Protein AF-V6JTM5-F1 (afdb_monomer)

Secondary structure (DSSP, 8-state):
--PPPPP--------TTHHHHHHHHHHHHHHHHHHHHHHHHHHTT---HHHHHHHHHHHHHHHHHHHHHHHHHHHHHHHHHH-SSHHHHHHHS-HHHHHHHHHHH-HHHHHHHHHHH-TTS-HHHHHHHHHT-

Structure (mmCIF, N/CA/C/O backbone):
data_AF-V6JTM5-F1
#
_entry.id   AF-V6JTM5-F1
#
loop_
_atom_site.group_PDB
_atom_site.id
_atom_site.type_symbol
_atom_site.label_atom_id
_atom_site.label_alt_id
_atom_site.label_comp_id
_atom_site.label_asym_id
_atom_site.label_entity_id
_atom_site.label_seq_id
_atom_site.pdbx_PDB_ins_code
_atom_site.Cartn_x
_atom_site.Cartn_y
_atom_site.Cartn_z
_atom_site.occupancy
_atom_site.B_iso_or_equiv
_atom_site.auth_seq_id
_atom_site.auth_comp_id
_atom_site.auth_asym_id
_atom_site.auth_atom_id
_atom_site.pdbx_PDB_model_num
ATOM 1 N N . MET A 1 1 ? -25.580 57.828 -15.705 1.00 52.69 1 MET A N 1
ATOM 2 C CA . MET A 1 1 ? -24.163 57.517 -15.424 1.00 52.69 1 MET A CA 1
ATOM 3 C C . MET A 1 1 ? -24.127 56.058 -15.006 1.00 52.69 1 MET A C 1
ATOM 5 O O . MET A 1 1 ? -24.446 55.749 -13.869 1.00 52.69 1 MET A O 1
ATOM 9 N N . SER A 1 2 ? -23.936 55.170 -15.981 1.00 56.66 2 SER A N 1
ATOM 10 C CA . SER A 1 2 ? -24.155 53.727 -15.834 1.00 56.66 2 SER A CA 1
ATOM 11 C C . SER A 1 2 ? -22.803 53.033 -15.739 1.00 56.66 2 SER A C 1
ATOM 13 O O . SER A 1 2 ? -21.996 53.128 -16.662 1.00 56.66 2 SER A O 1
ATOM 15 N N . THR A 1 3 ? -22.537 52.385 -14.612 1.00 69.94 3 THR A N 1
ATOM 16 C CA . THR A 1 3 ? -21.344 51.566 -14.402 1.00 69.94 3 THR A CA 1
ATOM 17 C C . THR A 1 3 ? -21.526 50.209 -15.094 1.00 69.94 3 THR A C 1
ATOM 19 O O . THR A 1 3 ? -22.584 49.595 -14.948 1.00 69.94 3 THR A O 1
ATOM 22 N N . PRO A 1 4 ? -20.543 49.722 -15.872 1.00 70.56 4 PRO A N 1
ATOM 23 C CA . PRO A 1 4 ? -20.611 48.381 -16.441 1.00 70.56 4 PRO A CA 1
ATOM 24 C C . PRO A 1 4 ? -20.421 47.314 -15.345 1.00 70.56 4 PRO A C 1
ATOM 26 O O . PRO A 1 4 ? -19.736 47.575 -14.351 1.00 70.56 4 PRO A O 1
ATOM 29 N N . PRO A 1 5 ? -21.015 46.116 -15.503 1.00 72.81 5 PRO A N 1
ATOM 30 C CA . PRO A 1 5 ? -20.852 45.027 -14.548 1.00 72.81 5 PRO A CA 1
ATOM 31 C C . PRO A 1 5 ? -19.430 44.436 -14.597 1.00 72.81 5 PRO A C 1
ATOM 33 O O . PRO A 1 5 ? -18.764 44.503 -15.636 1.00 72.81 5 PRO A O 1
ATOM 36 N N . PRO A 1 6 ? -18.951 43.856 -13.482 1.00 62.00 6 PRO A N 1
ATOM 37 C CA . PRO A 1 6 ? -17.628 43.253 -13.402 1.00 62.00 6 PRO A CA 1
ATOM 38 C C . PRO A 1 6 ? -17.525 42.037 -14.326 1.00 62.00 6 PRO A C 1
ATOM 40 O O . PRO A 1 6 ? -18.384 41.159 -14.329 1.00 62.00 6 PRO A O 1
ATOM 43 N N . SER A 1 7 ? -16.443 42.007 -15.103 1.00 68.75 7 SER A N 1
ATOM 44 C CA . SER A 1 7 ? -16.080 40.914 -15.995 1.00 68.75 7 SER A CA 1
ATOM 45 C C . SER A 1 7 ? -15.956 39.601 -15.225 1.00 68.75 7 SER A C 1
ATOM 47 O O . SER A 1 7 ? -15.098 39.471 -14.346 1.00 68.75 7 SER A O 1
ATOM 49 N N . ASP A 1 8 ? -16.785 38.635 -15.606 1.00 57.41 8 ASP A N 1
ATOM 50 C CA . ASP A 1 8 ? -16.691 37.238 -15.212 1.00 57.41 8 ASP A CA 1
ATOM 51 C C . ASP A 1 8 ? -15.249 36.722 -15.281 1.00 57.41 8 ASP A C 1
ATOM 53 O O . ASP A 1 8 ? -14.606 36.683 -16.332 1.00 57.41 8 ASP A O 1
ATOM 57 N N . ALA A 1 9 ? -14.752 36.315 -14.115 1.00 57.25 9 ALA A N 1
ATOM 58 C CA . ALA A 1 9 ? -14.234 34.976 -13.873 1.00 57.25 9 ALA A CA 1
ATOM 59 C C . ALA A 1 9 ? -13.767 34.191 -15.117 1.00 57.25 9 ALA A C 1
ATOM 61 O O . ALA A 1 9 ? -14.318 33.147 -15.466 1.00 57.25 9 ALA A O 1
ATOM 62 N N . ARG A 1 10 ? -12.646 34.597 -15.723 1.00 51.44 10 ARG A N 1
ATOM 63 C CA . ARG A 1 10 ? -11.739 33.614 -16.332 1.00 51.44 10 ARG A CA 1
ATOM 64 C C . ARG A 1 10 ? -10.931 32.970 -15.218 1.00 51.44 10 ARG A C 1
ATOM 66 O O . ARG A 1 10 ? -9.767 33.295 -14.997 1.00 51.44 10 ARG A O 1
ATOM 73 N N . ASP A 1 11 ? -11.591 32.050 -14.523 1.00 52.81 11 ASP A N 1
ATOM 74 C CA . ASP A 1 11 ? -10.966 31.043 -13.676 1.00 52.81 11 ASP A CA 1
ATOM 75 C C . ASP A 1 11 ? -10.117 30.118 -14.561 1.00 52.81 11 ASP A C 1
ATOM 77 O O . ASP A 1 11 ? -10.499 29.019 -14.960 1.00 52.81 11 ASP A O 1
ATOM 81 N N . GLY A 1 12 ? -8.943 30.614 -14.943 1.00 52.09 12 GLY A N 1
ATOM 82 C CA . GLY A 1 12 ? -7.872 29.826 -15.519 1.00 52.09 12 GLY A CA 1
ATOM 83 C C . GLY A 1 12 ? -7.149 29.081 -14.411 1.00 52.09 12 GLY A C 1
ATOM 84 O O . GLY A 1 12 ? -5.951 29.283 -14.241 1.00 52.09 12 GLY A O 1
ATOM 85 N N . SER A 1 13 ? -7.847 28.246 -13.635 1.00 51.44 13 SER A N 1
ATOM 86 C CA . SER A 1 13 ? -7.173 27.320 -12.731 1.00 51.44 13 SER A CA 1
ATOM 87 C C . SER A 1 13 ? -6.382 26.321 -13.591 1.00 51.44 13 SER A C 1
ATOM 89 O O . SER A 1 13 ? -6.971 25.526 -14.333 1.00 51.44 13 SER A O 1
ATOM 91 N N . PRO A 1 14 ? -5.031 26.341 -13.576 1.00 49.16 14 PRO A N 1
ATOM 92 C CA . PRO A 1 14 ? -4.262 25.382 -14.344 1.00 49.16 14 PRO A CA 1
ATOM 93 C C . PRO A 1 14 ? -4.546 24.001 -13.766 1.00 49.16 14 PRO A C 1
ATOM 95 O O . PRO A 1 14 ? -4.169 23.657 -12.644 1.00 49.16 14 PRO A O 1
ATOM 98 N N . SER A 1 15 ? -5.282 23.237 -14.564 1.00 51.53 15 SER A N 1
ATOM 99 C CA . SER A 1 15 ? -5.684 21.859 -1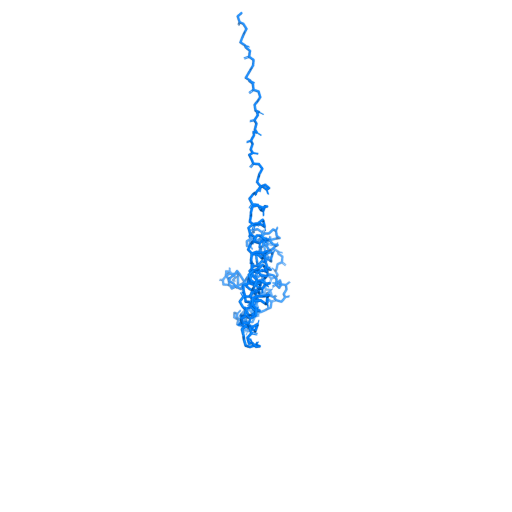4.358 1.00 51.53 15 SER A CA 1
ATOM 100 C C . SER A 1 15 ? -4.769 21.080 -13.399 1.00 51.53 15 SER A C 1
ATOM 102 O O . SER A 1 15 ? -3.641 20.680 -13.700 1.00 51.53 15 SER A O 1
ATOM 104 N N . ARG A 1 16 ? -5.340 20.714 -12.248 1.00 48.06 16 ARG A N 1
ATOM 105 C CA . ARG A 1 16 ? -4.814 19.733 -11.276 1.00 48.06 16 ARG A CA 1
ATOM 106 C C . ARG A 1 16 ? -4.511 18.351 -11.905 1.00 48.06 16 ARG A C 1
ATOM 108 O O . ARG A 1 16 ? -3.962 17.470 -11.246 1.00 48.06 16 ARG A O 1
ATOM 115 N N . ARG A 1 17 ? -4.863 18.169 -13.187 1.00 48.69 17 ARG A N 1
ATOM 116 C CA . ARG A 1 17 ? -4.589 17.020 -14.062 1.00 48.69 17 ARG A CA 1
ATOM 117 C C . ARG A 1 17 ? -3.139 16.999 -14.590 1.00 48.69 17 ARG A C 1
ATOM 119 O O . ARG A 1 17 ? -2.614 15.910 -14.801 1.00 48.69 17 ARG A O 1
ATOM 126 N N . SER A 1 18 ? -2.469 18.153 -14.695 1.00 48.38 18 SER A N 1
ATOM 127 C CA . SER A 1 18 ? -1.111 18.292 -15.263 1.00 48.38 18 SER A CA 1
ATOM 128 C C . SER A 1 18 ? 0.017 17.753 -14.361 1.00 48.38 18 SER A C 1
ATOM 130 O O . SER A 1 18 ? 1.016 17.218 -14.835 1.00 48.38 18 SER A O 1
ATOM 132 N N . ARG A 1 19 ? -0.153 17.760 -13.029 1.00 49.62 19 ARG A N 1
ATOM 133 C CA . ARG A 1 19 ? 0.896 17.248 -12.117 1.00 49.62 19 ARG A CA 1
ATOM 134 C C . ARG A 1 19 ? 1.143 15.739 -12.234 1.00 49.62 19 ARG A C 1
ATOM 136 O O . ARG A 1 19 ? 2.223 15.280 -11.882 1.00 49.62 19 ARG A O 1
ATOM 143 N N . ARG A 1 20 ? 0.162 14.959 -12.703 1.00 53.09 20 ARG A N 1
ATOM 144 C CA . ARG A 1 20 ? 0.290 13.493 -12.832 1.00 53.09 20 ARG A CA 1
ATOM 145 C C . ARG A 1 20 ? 0.963 13.075 -14.136 1.00 53.09 20 ARG A C 1
ATOM 147 O O . ARG A 1 20 ? 1.673 12.073 -14.155 1.00 53.09 20 ARG A O 1
ATOM 154 N N . THR A 1 21 ? 0.751 13.834 -15.209 1.00 55.12 21 THR A N 1
ATOM 155 C CA . THR A 1 21 ? 1.361 13.558 -16.514 1.00 55.12 21 THR A CA 1
ATOM 156 C C . THR A 1 21 ? 2.842 13.905 -16.509 1.00 55.12 21 THR A C 1
ATOM 158 O O . THR A 1 21 ? 3.624 13.140 -17.057 1.00 55.12 21 THR A O 1
ATOM 161 N N . ILE A 1 22 ? 3.249 14.963 -15.797 1.00 62.59 22 ILE A N 1
ATOM 162 C CA . ILE A 1 22 ? 4.666 15.335 -15.651 1.00 62.59 22 ILE A CA 1
ATOM 163 C C . ILE A 1 22 ? 5.459 14.236 -14.930 1.00 62.59 22 ILE A C 1
ATOM 165 O O . ILE A 1 22 ? 6.540 13.868 -15.379 1.00 62.59 22 ILE A O 1
ATOM 169 N N . THR A 1 23 ? 4.909 13.643 -13.863 1.00 63.88 23 THR A N 1
ATOM 170 C CA . THR A 1 23 ? 5.591 12.540 -13.168 1.00 63.88 23 THR A CA 1
ATOM 171 C C . THR A 1 23 ? 5.681 11.283 -14.031 1.00 63.88 23 THR A C 1
ATOM 173 O O . THR A 1 23 ? 6.732 10.656 -14.071 1.00 63.88 23 THR A O 1
ATOM 176 N N . LEU A 1 24 ? 4.612 10.925 -14.755 1.00 65.69 24 LEU A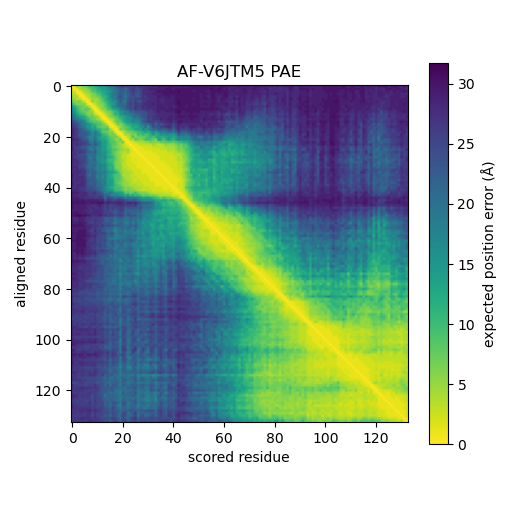 N 1
ATOM 177 C CA . LEU A 1 24 ? 4.616 9.765 -15.656 1.00 65.69 24 LEU A CA 1
ATOM 178 C C . LEU A 1 24 ? 5.583 9.958 -16.831 1.00 65.69 24 LEU A C 1
ATOM 180 O O . LEU A 1 24 ? 6.314 9.030 -17.160 1.00 65.69 24 LEU A O 1
ATOM 184 N N . ALA A 1 25 ? 5.633 11.157 -17.414 1.00 74.81 25 ALA A N 1
ATOM 185 C CA . ALA A 1 25 ? 6.564 11.488 -18.488 1.00 74.81 25 ALA A CA 1
ATOM 186 C C . ALA A 1 25 ? 8.022 11.340 -18.033 1.00 74.81 25 ALA A C 1
ATOM 188 O O . ALA A 1 25 ? 8.828 10.759 -18.753 1.00 74.81 25 ALA A O 1
ATOM 189 N N . TRP A 1 26 ? 8.344 11.775 -16.810 1.00 79.19 26 TRP A N 1
ATOM 190 C CA . TRP A 1 26 ? 9.675 11.589 -16.229 1.00 79.1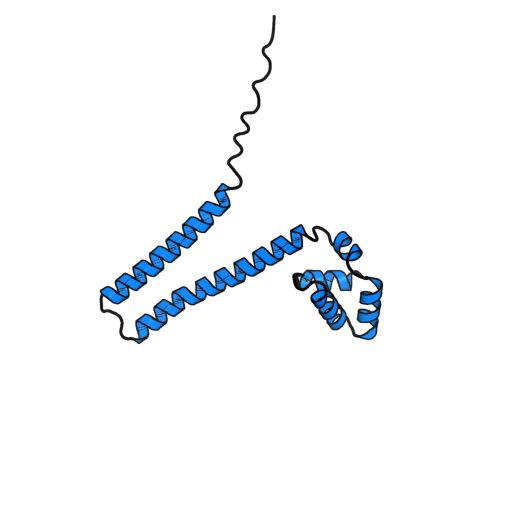9 26 TRP A CA 1
ATOM 191 C C . TRP A 1 26 ? 10.024 10.111 -16.001 1.00 79.19 26 TRP A C 1
ATOM 193 O O . TRP A 1 26 ? 11.135 9.696 -16.315 1.00 79.19 26 TRP A O 1
ATOM 203 N N . PHE A 1 27 ? 9.081 9.288 -15.527 1.00 75.56 27 PHE A N 1
ATOM 204 C CA . PHE A 1 27 ? 9.308 7.842 -15.385 1.00 75.56 27 PHE A CA 1
ATOM 205 C C . PHE A 1 27 ? 9.547 7.151 -16.729 1.00 75.56 27 PHE A C 1
ATOM 207 O O . PHE A 1 27 ? 10.448 6.322 -16.833 1.00 75.56 27 PHE A O 1
ATOM 214 N N . VAL A 1 28 ? 8.770 7.504 -17.756 1.00 79.06 28 VAL A N 1
ATOM 215 C CA . VAL A 1 28 ? 8.950 6.968 -19.113 1.00 79.06 28 VAL A CA 1
ATOM 216 C C . VAL A 1 28 ? 10.294 7.412 -19.690 1.00 79.06 28 VAL A C 1
ATOM 218 O O . VAL A 1 28 ? 10.993 6.590 -20.272 1.00 79.06 28 VAL A O 1
ATOM 221 N N . ALA A 1 29 ? 10.697 8.667 -19.475 1.00 78.06 29 ALA A N 1
ATOM 222 C CA . ALA A 1 29 ? 11.998 9.171 -19.907 1.00 78.06 29 ALA A CA 1
ATOM 223 C C . ALA A 1 29 ? 13.164 8.440 -19.217 1.00 78.06 29 ALA A C 1
ATOM 225 O O . ALA A 1 29 ? 14.116 8.055 -19.890 1.00 78.06 29 ALA A O 1
ATOM 226 N N . ILE A 1 30 ? 13.072 8.182 -17.906 1.00 82.62 30 ILE A N 1
ATOM 227 C CA . ILE A 1 30 ? 14.079 7.404 -17.165 1.00 82.62 30 ILE A CA 1
ATOM 228 C C . ILE A 1 30 ? 14.145 5.964 -17.684 1.00 82.62 30 ILE A C 1
ATOM 230 O O . ILE A 1 30 ? 15.236 5.450 -17.912 1.00 82.62 30 ILE A O 1
ATOM 234 N N . LEU A 1 31 ? 12.996 5.316 -17.902 1.00 80.44 31 LEU A N 1
ATOM 235 C CA . LEU A 1 31 ? 12.938 3.958 -18.453 1.00 80.44 31 LEU A CA 1
ATOM 236 C C . LEU A 1 31 ? 13.529 3.889 -19.864 1.00 80.44 31 LEU A C 1
ATOM 238 O O . LEU A 1 31 ? 14.290 2.972 -20.163 1.00 80.44 31 LEU A O 1
ATOM 242 N N . ALA A 1 32 ? 13.216 4.868 -20.712 1.00 79.56 32 ALA A N 1
ATOM 243 C CA . ALA A 1 32 ? 13.761 4.964 -22.059 1.00 79.56 32 ALA A CA 1
ATOM 244 C C . ALA A 1 32 ? 15.278 5.198 -22.038 1.00 79.56 32 ALA A C 1
ATOM 246 O O . ALA A 1 32 ? 16.004 4.525 -22.765 1.00 79.56 32 ALA A O 1
ATOM 247 N N . ALA A 1 33 ? 15.771 6.087 -21.168 1.00 79.12 33 ALA A N 1
ATOM 248 C CA . ALA A 1 33 ? 17.200 6.339 -20.998 1.00 79.12 33 ALA A CA 1
ATOM 249 C C . ALA A 1 33 ? 17.942 5.102 -20.468 1.00 79.12 33 ALA A C 1
ATOM 251 O O . ALA A 1 33 ? 19.010 4.768 -20.975 1.00 79.12 33 ALA A O 1
ATOM 252 N N . ALA A 1 34 ? 17.360 4.382 -19.504 1.00 76.56 34 ALA A N 1
ATOM 253 C CA . ALA A 1 34 ? 17.917 3.136 -18.987 1.00 76.56 34 ALA A CA 1
ATOM 254 C C . ALA A 1 34 ? 17.959 2.044 -20.067 1.00 76.56 34 ALA A C 1
ATOM 256 O O . ALA A 1 34 ? 18.990 1.402 -20.246 1.00 76.56 34 ALA A O 1
ATOM 257 N N . GLY A 1 35 ? 16.877 1.870 -20.833 1.00 79.69 35 GLY A N 1
ATOM 258 C CA . GLY A 1 35 ? 16.836 0.932 -21.957 1.00 79.69 35 GLY A CA 1
ATOM 259 C C . GLY A 1 35 ? 17.855 1.274 -23.046 1.00 79.69 35 GLY A C 1
ATOM 260 O O . GLY A 1 35 ? 18.540 0.384 -23.546 1.00 79.69 35 GLY A O 1
ATOM 261 N N . LEU A 1 36 ? 18.015 2.562 -23.365 1.00 79.62 36 LEU A N 1
ATOM 262 C CA . LEU A 1 36 ? 19.011 3.043 -24.323 1.00 79.62 36 LEU A CA 1
ATOM 263 C C . LEU A 1 36 ? 20.441 2.804 -23.823 1.00 79.62 36 LEU A C 1
ATOM 265 O O . LEU A 1 36 ? 21.293 2.381 -24.598 1.00 79.62 36 LEU A O 1
ATOM 269 N N . LEU A 1 37 ? 20.698 3.019 -22.531 1.00 74.00 37 LEU A N 1
ATOM 270 C CA . LEU A 1 37 ? 21.995 2.751 -21.911 1.00 74.00 37 LEU A CA 1
ATOM 271 C C . LEU A 1 37 ? 22.345 1.257 -21.967 1.00 74.00 37 LEU A C 1
ATOM 273 O O . LEU A 1 37 ? 23.461 0.905 -22.339 1.00 74.00 37 LEU A O 1
ATOM 277 N N . VAL A 1 38 ? 21.384 0.375 -21.667 1.00 72.75 38 VAL A N 1
ATOM 278 C CA . VAL A 1 38 ? 21.556 -1.083 -21.796 1.00 72.75 38 VAL A CA 1
ATOM 279 C C . VAL A 1 38 ? 21.830 -1.472 -23.248 1.00 72.75 38 VAL A C 1
ATOM 281 O O . VAL A 1 38 ? 22.758 -2.232 -23.515 1.00 72.75 38 VAL A O 1
ATOM 284 N N . LEU A 1 39 ? 21.073 -0.918 -24.200 1.00 72.81 39 LEU A N 1
ATOM 285 C CA . LEU A 1 39 ? 21.267 -1.175 -25.627 1.00 72.81 39 LEU A CA 1
ATOM 286 C C . LEU A 1 39 ? 22.662 -0.739 -26.102 1.00 72.81 39 LEU A C 1
ATOM 288 O O . LEU A 1 39 ? 23.304 -1.464 -26.861 1.00 72.81 39 LEU A O 1
ATOM 292 N N . LEU A 1 40 ? 23.145 0.417 -25.636 1.00 72.12 40 LEU A N 1
ATOM 293 C CA . LEU A 1 40 ? 24.490 0.917 -25.930 1.00 72.12 40 LEU A CA 1
ATOM 294 C C . LEU A 1 40 ? 25.581 0.025 -25.325 1.00 72.12 40 LEU A C 1
A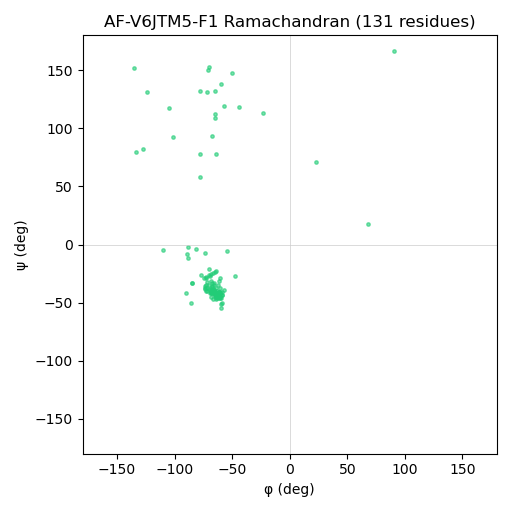TOM 296 O O . LEU A 1 40 ? 26.574 -0.239 -25.996 1.00 72.12 40 LEU A O 1
ATOM 300 N N . LEU A 1 41 ? 25.385 -0.491 -24.110 1.00 66.56 41 LEU A N 1
ATOM 301 C CA . LEU A 1 41 ? 26.324 -1.414 -23.461 1.00 66.56 41 LEU A CA 1
ATOM 302 C C . LEU A 1 41 ? 26.411 -2.765 -24.188 1.00 66.56 41 LEU A C 1
ATOM 304 O O . LEU A 1 41 ? 27.508 -3.287 -24.377 1.00 66.56 41 LEU A O 1
ATOM 308 N N . VAL A 1 42 ? 25.273 -3.301 -24.645 1.00 68.94 42 VAL A N 1
ATOM 309 C CA . VAL A 1 42 ? 25.217 -4.548 -25.430 1.00 68.94 42 VAL A CA 1
ATOM 310 C C . VAL A 1 42 ? 25.848 -4.353 -26.810 1.00 68.94 42 VAL A C 1
ATOM 312 O O . VAL A 1 42 ? 26.649 -5.175 -27.247 1.00 68.94 42 VAL A O 1
ATOM 315 N N . ARG A 1 43 ? 25.527 -3.249 -27.497 1.00 71.88 43 ARG A N 1
ATOM 316 C CA . ARG A 1 43 ? 26.039 -2.955 -28.846 1.00 71.88 43 ARG A CA 1
ATOM 317 C C . ARG A 1 43 ? 27.515 -2.550 -28.846 1.00 71.88 43 ARG A C 1
ATOM 319 O O . ARG A 1 43 ? 28.199 -2.784 -29.836 1.00 71.88 43 ARG A O 1
ATOM 326 N N . GLY A 1 44 ? 27.997 -1.966 -27.750 1.00 67.25 44 GLY A N 1
ATOM 327 C CA . GLY A 1 44 ? 29.397 -1.594 -27.554 1.00 67.25 44 GLY A CA 1
ATOM 328 C C . GLY A 1 44 ? 30.335 -2.773 -27.291 1.00 67.25 44 GLY A C 1
ATOM 329 O O . GLY A 1 44 ? 31.540 -2.562 -27.248 1.00 67.25 44 GLY A O 1
ATOM 330 N N . GLY A 1 45 ? 29.820 -3.998 -27.115 1.00 60.91 45 GLY A N 1
ATOM 331 C CA . GLY A 1 45 ? 30.650 -5.193 -26.922 1.00 60.91 45 GLY A CA 1
ATOM 332 C C . GLY A 1 45 ? 31.421 -5.225 -25.597 1.00 60.91 45 GLY A C 1
ATOM 333 O O . GLY A 1 45 ? 32.374 -5.983 -25.470 1.00 60.91 45 GLY A O 1
ATOM 334 N N . ILE A 1 46 ? 31.025 -4.414 -24.608 1.00 54.31 46 ILE A N 1
ATOM 335 C CA . ILE A 1 46 ? 31.722 -4.281 -23.310 1.00 54.31 46 ILE A CA 1
ATOM 336 C C . ILE A 1 46 ? 31.210 -5.311 -22.275 1.00 54.31 46 ILE A C 1
ATOM 338 O O . ILE A 1 46 ? 31.701 -5.390 -21.153 1.00 54.31 46 ILE A O 1
ATOM 342 N N . GLY A 1 47 ? 30.216 -6.130 -22.617 1.00 53.16 47 GLY A N 1
ATOM 343 C CA . GLY A 1 47 ? 29.570 -7.029 -21.663 1.00 53.16 47 GLY A CA 1
ATOM 344 C C . GLY A 1 47 ? 30.036 -8.475 -21.757 1.00 53.16 47 GLY A C 1
ATOM 345 O O . GLY A 1 47 ? 29.385 -9.265 -22.435 1.00 53.16 47 GLY A O 1
ATOM 346 N N . ASP A 1 48 ? 31.047 -8.859 -20.974 1.00 65.31 48 ASP A N 1
ATOM 347 C CA . ASP A 1 48 ? 31.082 -10.219 -20.422 1.00 65.31 48 ASP A CA 1
ATOM 348 C C . ASP A 1 48 ? 29.723 -10.519 -19.768 1.00 65.31 48 ASP A C 1
ATOM 350 O O . ASP A 1 48 ? 29.071 -9.619 -19.225 1.00 65.31 48 ASP A O 1
ATOM 354 N N . ALA A 1 49 ? 29.278 -11.779 -19.795 1.00 58.16 49 ALA A N 1
ATOM 355 C CA . ALA A 1 49 ? 27.955 -12.198 -19.316 1.00 58.16 49 ALA A CA 1
ATOM 356 C C . ALA A 1 49 ? 27.585 -11.638 -17.917 1.00 58.16 49 ALA A C 1
ATOM 358 O O . ALA A 1 49 ? 26.412 -11.371 -17.647 1.00 58.16 49 ALA A O 1
ATOM 359 N N . GLY A 1 50 ? 28.576 -11.349 -17.061 1.00 59.28 50 GLY A N 1
ATOM 360 C CA . GLY A 1 50 ? 28.394 -10.694 -15.760 1.00 59.28 50 GLY A CA 1
ATOM 361 C C . GLY A 1 50 ? 27.901 -9.235 -15.802 1.00 59.28 50 GLY A C 1
ATOM 362 O O . GLY A 1 50 ? 27.119 -8.833 -14.940 1.00 59.28 50 GLY A O 1
ATOM 363 N N . GLY A 1 51 ? 28.276 -8.441 -16.810 1.00 60.59 51 GLY A N 1
ATOM 364 C CA . GLY A 1 51 ? 27.844 -7.040 -16.943 1.00 60.59 51 GLY A CA 1
ATOM 365 C C . GLY A 1 51 ? 26.369 -6.899 -17.335 1.00 60.59 51 GLY A C 1
ATOM 366 O O . GLY A 1 51 ? 25.667 -5.982 -16.893 1.00 60.59 51 GLY A O 1
ATOM 367 N N . SER A 1 52 ? 25.862 -7.862 -18.108 1.00 60.66 52 SER A N 1
ATOM 368 C CA . SER A 1 52 ? 24.447 -7.918 -18.493 1.00 60.66 52 SER A CA 1
ATOM 369 C C . SER A 1 52 ? 23.524 -8.206 -17.296 1.00 60.66 52 SER A C 1
ATOM 371 O O . SER A 1 52 ? 22.456 -7.611 -17.171 1.00 60.66 52 SER A O 1
ATOM 373 N N . LEU A 1 53 ? 23.969 -9.028 -16.341 1.00 60.91 53 LEU A N 1
ATOM 374 C CA . LEU A 1 53 ? 23.219 -9.322 -15.116 1.00 60.91 53 LEU A CA 1
ATOM 375 C C . LEU A 1 53 ? 23.130 -8.106 -14.186 1.00 60.91 53 LEU A C 1
ATOM 377 O O . LEU A 1 53 ? 22.067 -7.823 -13.630 1.00 60.91 53 LEU A O 1
ATOM 381 N N . LEU A 1 54 ? 24.225 -7.355 -14.048 1.00 65.50 54 LEU A N 1
ATOM 382 C CA . LEU A 1 54 ? 24.263 -6.161 -13.203 1.00 65.50 54 LEU A CA 1
ATOM 383 C C . LEU A 1 54 ? 23.333 -5.061 -13.725 1.00 65.50 54 LEU A C 1
ATOM 385 O O . LEU A 1 54 ? 22.620 -4.435 -12.943 1.00 65.50 54 LEU A O 1
ATOM 389 N N . THR A 1 55 ? 23.279 -4.850 -15.040 1.00 67.69 55 THR A N 1
ATOM 390 C CA . THR A 1 55 ? 22.385 -3.842 -15.636 1.00 67.69 55 THR A CA 1
ATOM 391 C C . THR A 1 55 ? 20.909 -4.204 -15.483 1.00 67.69 55 THR A C 1
ATOM 393 O O . THR A 1 55 ? 20.102 -3.351 -15.111 1.00 67.69 55 THR A O 1
ATOM 396 N N . VAL A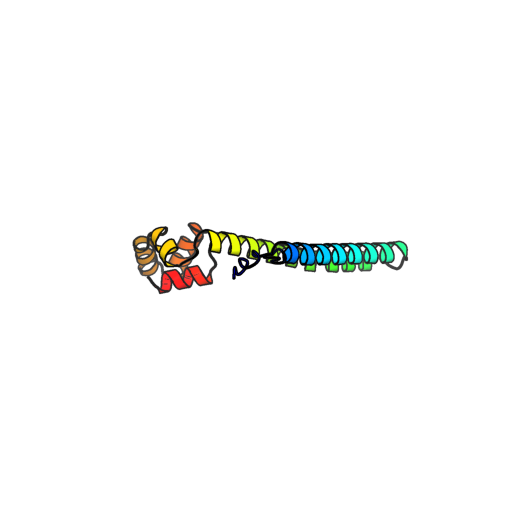 1 56 ? 20.551 -5.476 -15.676 1.00 65.38 56 VAL A N 1
ATOM 397 C CA . VAL A 1 56 ? 19.184 -5.965 -15.439 1.00 65.38 56 VAL A CA 1
ATOM 398 C C . VAL A 1 56 ? 18.783 -5.791 -13.970 1.00 65.38 56 VAL A C 1
ATOM 400 O O . VAL A 1 56 ? 17.674 -5.326 -13.692 1.00 65.38 56 VAL A O 1
ATOM 403 N N . ALA A 1 57 ? 19.687 -6.070 -13.024 1.00 70.81 57 ALA A N 1
ATOM 404 C CA . ALA A 1 57 ? 19.447 -5.826 -11.601 1.00 70.81 57 ALA A CA 1
ATOM 405 C C . ALA A 1 57 ? 19.197 -4.335 -11.306 1.00 70.81 57 ALA A C 1
ATOM 407 O O . ALA A 1 57 ? 18.244 -3.996 -10.600 1.00 70.81 57 ALA A O 1
ATOM 408 N N . TRP A 1 58 ? 19.980 -3.436 -11.909 1.00 74.19 58 TRP A N 1
ATOM 409 C CA . TRP A 1 58 ? 19.812 -1.988 -11.755 1.00 74.19 58 TRP A CA 1
ATOM 410 C C . TRP A 1 58 ? 18.495 -1.443 -12.308 1.00 74.19 58 TRP A C 1
ATOM 412 O O . TRP A 1 58 ? 18.053 -0.399 -11.842 1.00 74.19 58 TRP A O 1
ATOM 422 N N . VAL A 1 59 ? 17.841 -2.128 -13.249 1.00 75.12 59 VAL A N 1
ATOM 423 C CA . VAL A 1 59 ? 16.510 -1.743 -13.752 1.00 75.12 59 VAL A CA 1
ATOM 424 C C . VAL A 1 59 ? 15.394 -2.399 -12.933 1.00 75.12 59 VAL A C 1
ATOM 426 O O . VAL A 1 59 ? 14.408 -1.744 -12.587 1.00 75.12 59 VAL A O 1
ATOM 429 N N . LEU A 1 60 ? 15.546 -3.675 -12.570 1.00 73.69 60 LEU A N 1
ATOM 430 C CA . LEU A 1 60 ? 14.528 -4.423 -11.825 1.00 73.69 60 LEU A CA 1
ATOM 431 C C . LEU A 1 60 ? 14.348 -3.926 -10.388 1.00 73.69 60 LEU A C 1
ATOM 433 O O . LEU A 1 60 ? 13.213 -3.846 -9.918 1.00 73.69 60 LEU A O 1
ATOM 437 N N . ILE A 1 61 ? 15.430 -3.567 -9.691 1.00 73.69 61 ILE A N 1
ATOM 438 C CA . ILE A 1 61 ? 15.371 -3.064 -8.309 1.00 73.69 61 ILE A CA 1
ATOM 439 C C . IL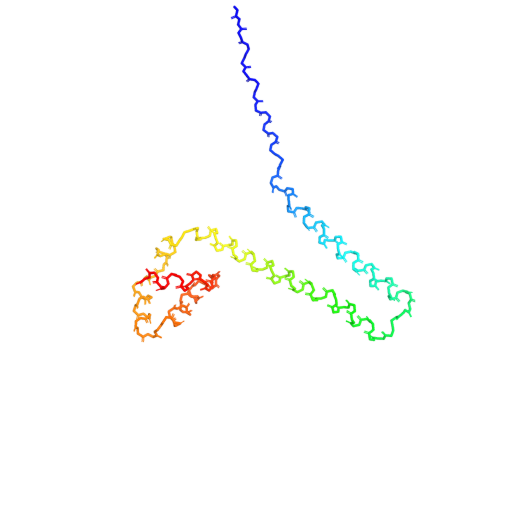E A 1 61 ? 14.520 -1.782 -8.204 1.00 73.69 61 ILE A C 1
ATOM 441 O O . ILE A 1 61 ? 13.552 -1.779 -7.433 1.00 73.69 61 ILE A O 1
ATOM 445 N N . PRO A 1 62 ? 14.785 -0.705 -8.973 1.00 74.31 62 PRO A N 1
ATOM 446 C CA . PRO A 1 62 ? 13.961 0.497 -8.915 1.00 74.31 62 PRO A CA 1
ATOM 447 C C . PRO A 1 62 ? 12.551 0.262 -9.461 1.00 74.31 62 PRO A C 1
ATOM 449 O O . PRO A 1 62 ? 11.602 0.829 -8.919 1.00 74.31 62 PRO A O 1
ATOM 452 N N . LEU A 1 63 ? 12.373 -0.605 -10.466 1.00 73.06 63 LEU A N 1
ATOM 453 C CA . LEU A 1 63 ? 11.045 -0.951 -10.982 1.00 73.06 63 LEU A CA 1
ATOM 454 C C . LEU A 1 63 ? 10.187 -1.657 -9.917 1.00 73.06 63 LEU A C 1
ATOM 456 O O . LEU A 1 63 ? 9.018 -1.314 -9.733 1.00 73.06 63 LEU A O 1
ATOM 460 N N . SER A 1 64 ? 10.774 -2.586 -9.162 1.00 70.31 64 SER A N 1
ATOM 461 C CA . SER A 1 64 ? 10.108 -3.281 -8.055 1.00 70.31 64 SER A CA 1
ATOM 462 C C . SER A 1 64 ? 9.744 -2.319 -6.916 1.00 70.31 64 SER A C 1
ATOM 464 O O . SER A 1 64 ? 8.611 -2.328 -6.422 1.00 70.31 64 SER A O 1
ATOM 466 N N . LEU A 1 65 ? 10.650 -1.401 -6.551 1.00 71.38 65 LEU A N 1
ATOM 467 C CA . LEU A 1 65 ? 10.357 -0.349 -5.570 1.00 71.38 65 LEU A CA 1
ATOM 468 C C . LEU A 1 65 ? 9.238 0.591 -6.044 1.00 71.38 65 LEU A C 1
ATOM 470 O O . LEU A 1 65 ? 8.348 0.942 -5.262 1.00 71.38 65 LEU A O 1
ATOM 474 N N . ALA A 1 66 ? 9.242 0.982 -7.317 1.00 69.12 66 ALA A N 1
ATOM 475 C CA . ALA A 1 66 ? 8.213 1.841 -7.894 1.00 69.12 66 ALA A CA 1
ATOM 476 C C . ALA A 1 66 ? 6.836 1.156 -7.875 1.00 69.12 66 ALA A C 1
ATOM 478 O O . ALA A 1 66 ? 5.850 1.751 -7.439 1.00 69.12 66 ALA A O 1
ATOM 479 N N . LEU A 1 67 ? 6.760 -0.121 -8.256 1.00 66.94 67 LEU A N 1
ATOM 480 C CA . LEU A 1 67 ? 5.514 -0.893 -8.221 1.00 66.94 67 LEU A CA 1
ATOM 481 C C . LEU A 1 67 ? 5.012 -1.114 -6.783 1.00 66.94 67 LEU A C 1
ATOM 483 O O . LEU A 1 67 ? 3.820 -0.943 -6.504 1.00 66.94 67 LEU A O 1
ATOM 487 N N . SER A 1 68 ? 5.908 -1.417 -5.841 1.00 64.62 68 SER A N 1
ATOM 488 C CA . SER A 1 68 ? 5.589 -1.565 -4.412 1.00 64.62 68 SER A CA 1
ATOM 489 C C . SER A 1 68 ? 5.061 -0.264 -3.798 1.00 64.62 68 SER A C 1
ATOM 491 O O . SER A 1 68 ? 4.045 -0.246 -3.098 1.00 64.62 68 SER A O 1
ATOM 493 N N . THR A 1 69 ? 5.697 0.868 -4.092 1.00 65.19 69 THR A N 1
ATOM 494 C CA . THR A 1 69 ? 5.248 2.168 -3.575 1.00 65.19 69 THR A CA 1
ATOM 495 C C . THR A 1 69 ? 3.939 2.615 -4.223 1.00 65.19 69 THR A C 1
ATOM 497 O O . THR A 1 69 ? 3.082 3.186 -3.541 1.00 65.19 69 THR A O 1
ATOM 500 N N . TRP A 1 70 ? 3.722 2.310 -5.505 1.00 55.66 70 TRP A N 1
ATOM 501 C CA . TRP A 1 70 ? 2.500 2.693 -6.205 1.00 55.66 70 TRP A CA 1
ATOM 502 C C . TRP A 1 70 ? 1.286 1.866 -5.774 1.00 55.66 70 TRP A C 1
ATOM 504 O O . TRP A 1 70 ? 0.212 2.432 -5.554 1.00 55.66 70 TRP A O 1
ATOM 514 N N . THR A 1 71 ? 1.456 0.557 -5.567 1.00 64.00 71 THR A N 1
ATOM 515 C CA . THR A 1 71 ? 0.407 -0.317 -5.010 1.00 64.00 71 THR A CA 1
ATOM 516 C C . THR A 1 71 ? 0.028 0.107 -3.592 1.00 64.00 71 THR A C 1
ATOM 518 O O . THR A 1 71 ? -1.160 0.293 -3.318 1.00 64.00 71 THR A O 1
ATOM 521 N N . ARG A 1 72 ? 1.011 0.409 -2.730 1.00 60.47 72 ARG A N 1
ATOM 522 C CA . ARG A 1 72 ? 0.773 0.950 -1.377 1.00 60.47 72 ARG A CA 1
ATOM 523 C C . ARG A 1 72 ? 0.053 2.298 -1.396 1.00 60.47 72 ARG A C 1
ATOM 525 O O . ARG A 1 72 ? -0.848 2.531 -0.590 1.00 60.47 72 ARG A O 1
ATOM 532 N N . LYS A 1 73 ? 0.418 3.194 -2.319 1.00 61.81 73 LYS A N 1
ATOM 533 C CA . LYS A 1 73 ? -0.223 4.510 -2.454 1.00 61.81 73 LYS A CA 1
ATOM 534 C C . LYS A 1 73 ? -1.660 4.388 -2.953 1.00 61.81 73 LYS A C 1
ATOM 536 O O . LYS A 1 73 ? -2.546 5.042 -2.417 1.00 61.81 73 LYS A O 1
ATOM 541 N N . LYS A 1 74 ? -1.910 3.504 -3.922 1.00 63.19 74 LYS A N 1
ATOM 542 C CA . LYS A 1 74 ? -3.253 3.237 -4.453 1.00 63.19 74 LYS A CA 1
ATOM 543 C C . LYS A 1 74 ? -4.154 2.572 -3.410 1.00 63.19 74 LYS A C 1
ATOM 545 O O . LYS A 1 74 ? -5.325 2.929 -3.330 1.00 63.19 74 LYS A O 1
ATOM 550 N N . GLN A 1 75 ? -3.613 1.668 -2.590 1.00 62.91 75 GLN A N 1
ATOM 551 C CA . GLN A 1 75 ? -4.322 1.087 -1.444 1.00 62.91 75 GLN A CA 1
ATOM 552 C C . GLN A 1 75 ? -4.662 2.152 -0.395 1.00 62.91 75 GLN A C 1
ATOM 554 O O . GLN A 1 75 ? -5.815 2.257 0.009 1.00 62.91 75 GLN A O 1
ATOM 559 N N . ARG A 1 76 ? -3.706 3.017 -0.026 1.00 63.75 76 ARG A N 1
ATOM 560 C CA . ARG A 1 76 ? -3.964 4.145 0.888 1.00 63.75 76 ARG A CA 1
ATOM 561 C C . ARG A 1 76 ? -5.010 5.120 0.352 1.00 63.75 76 ARG A C 1
ATOM 563 O O . ARG A 1 76 ? -5.859 5.570 1.116 1.00 63.75 76 ARG A O 1
ATOM 570 N N . ASP A 1 77 ? -4.972 5.429 -0.941 1.00 68.06 77 ASP A N 1
ATOM 571 C CA . ASP A 1 77 ? -5.951 6.315 -1.575 1.00 68.06 77 ASP A CA 1
ATOM 572 C C . ASP A 1 77 ? -7.350 5.682 -1.620 1.00 68.06 77 ASP A C 1
ATOM 574 O O . ASP A 1 77 ? -8.340 6.388 -1.437 1.00 68.06 77 ASP A O 1
ATOM 578 N N . ARG A 1 78 ? -7.455 4.362 -1.834 1.00 65.81 78 ARG A N 1
ATOM 579 C CA . ARG A 1 78 ? -8.733 3.632 -1.750 1.00 65.81 78 ARG A CA 1
ATOM 580 C C . ARG A 1 78 ? -9.278 3.619 -0.326 1.00 65.81 78 ARG A C 1
ATOM 582 O O . ARG A 1 78 ? -10.439 3.972 -0.139 1.00 65.81 78 ARG A O 1
ATOM 589 N N . TYR A 1 79 ? -8.434 3.316 0.659 1.00 66.62 79 TYR A N 1
ATOM 590 C CA . TYR A 1 79 ? -8.803 3.341 2.072 1.00 66.62 79 TYR A CA 1
ATOM 591 C C . TYR A 1 79 ? -9.280 4.731 2.511 1.00 66.62 79 TYR A C 1
ATOM 593 O O . TYR A 1 79 ? -10.389 4.854 3.015 1.00 66.62 79 TYR A O 1
ATOM 601 N N . ARG A 1 80 ? -8.521 5.797 2.221 1.00 70.06 80 ARG A N 1
ATOM 602 C CA . ARG A 1 80 ? -8.911 7.179 2.568 1.00 70.06 80 ARG A CA 1
ATOM 603 C C . ARG A 1 80 ? -10.204 7.641 1.901 1.00 70.06 80 ARG A C 1
ATOM 605 O O . ARG A 1 80 ? -10.908 8.468 2.466 1.00 70.06 80 ARG A O 1
ATOM 612 N N . ARG A 1 81 ? -10.506 7.148 0.697 1.00 72.56 81 ARG A N 1
ATOM 613 C CA . ARG A 1 81 ? -11.782 7.441 0.026 1.00 72.56 81 ARG A CA 1
ATOM 614 C C . ARG A 1 81 ? -12.954 6.710 0.671 1.00 72.56 81 ARG A C 1
ATOM 616 O O . ARG A 1 81 ? -14.049 7.252 0.679 1.00 72.56 81 ARG A O 1
ATOM 623 N N . ARG A 1 82 ? -12.732 5.486 1.158 1.00 64.62 82 ARG A N 1
ATOM 624 C CA . ARG A 1 82 ? -13.779 4.628 1.728 1.00 64.62 82 ARG A CA 1
ATOM 625 C C . ARG A 1 82 ? -14.039 4.927 3.206 1.00 64.62 82 ARG A C 1
ATOM 627 O O . ARG A 1 82 ? -15.179 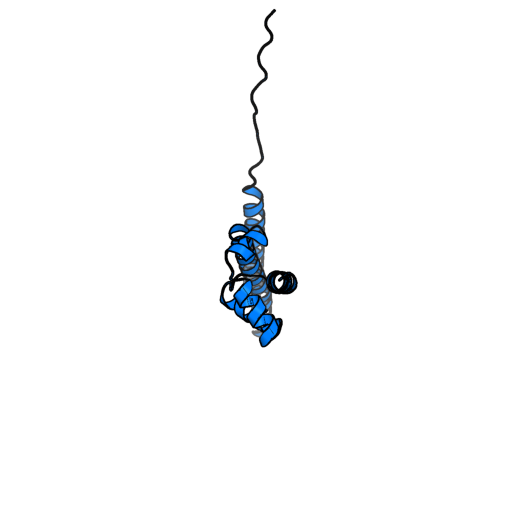4.859 3.638 1.00 64.62 82 ARG A O 1
ATOM 634 N N . PHE A 1 83 ? -12.999 5.316 3.940 1.00 66.25 83 PHE A N 1
ATOM 635 C CA . PHE A 1 83 ? -13.039 5.649 5.362 1.00 66.25 83 PHE A CA 1
ATOM 636 C C . PHE A 1 83 ? -12.273 6.959 5.608 1.00 66.25 83 PHE A C 1
ATOM 638 O O . PHE A 1 83 ? -11.100 6.937 5.988 1.00 66.25 83 PHE A O 1
ATOM 645 N N . PRO A 1 84 ? -12.902 8.118 5.338 1.00 62.69 84 PRO A N 1
ATOM 646 C CA . PRO A 1 84 ? -12.266 9.419 5.530 1.00 62.69 84 PRO A CA 1
ATOM 647 C C . PRO A 1 84 ? -12.028 9.755 7.011 1.00 62.69 84 PRO A C 1
ATOM 649 O O . PRO A 1 84 ? -11.104 10.508 7.315 1.00 62.69 84 PRO A O 1
ATOM 652 N N . THR A 1 85 ? -12.818 9.185 7.927 1.00 70.06 85 THR A N 1
ATOM 653 C CA . THR A 1 85 ? -12.707 9.397 9.377 1.00 70.06 85 THR A CA 1
ATOM 654 C C . THR A 1 85 ? -12.818 8.086 10.160 1.00 70.06 85 THR A C 1
ATOM 656 O O . THR A 1 85 ? -13.466 7.130 9.730 1.00 70.06 85 THR A O 1
ATOM 659 N N . LEU A 1 86 ? -12.177 8.055 11.336 1.00 67.50 86 LEU A N 1
ATOM 660 C CA . LEU A 1 86 ? -12.208 6.929 12.280 1.00 67.50 86 LEU A CA 1
ATOM 661 C C . LEU A 1 86 ? -13.631 6.618 12.781 1.00 67.50 86 LEU A C 1
ATOM 663 O O . LEU A 1 86 ? -13.938 5.460 13.046 1.00 67.50 86 LEU A O 1
ATOM 667 N N . ASP A 1 87 ? -14.517 7.612 12.848 1.00 66.81 87 ASP A N 1
ATOM 668 C CA . ASP A 1 87 ? -15.906 7.415 13.286 1.00 66.81 87 ASP A CA 1
ATOM 669 C C . ASP A 1 87 ? -16.747 6.636 12.266 1.00 66.81 87 ASP A C 1
ATOM 671 O O . ASP A 1 87 ? -17.515 5.751 12.639 1.00 66.81 87 ASP A O 1
ATOM 675 N N . VAL A 1 88 ? -16.543 6.879 10.965 1.00 69.88 88 VAL A N 1
ATOM 676 C CA . VAL A 1 88 ? -17.207 6.109 9.893 1.00 69.88 88 VAL A CA 1
ATOM 677 C C . VAL A 1 88 ? -16.742 4.652 9.909 1.00 69.88 88 VAL A C 1
ATOM 679 O O . VAL A 1 88 ? -17.517 3.732 9.645 1.00 69.88 88 VAL A O 1
ATOM 682 N N . LEU A 1 89 ? -15.473 4.439 10.258 1.00 69.56 89 LEU A N 1
ATOM 683 C CA . LEU A 1 89 ? -14.892 3.115 10.419 1.00 69.56 89 LEU A CA 1
ATOM 684 C C . LEU A 1 89 ? -15.482 2.385 11.636 1.00 69.56 89 LEU A C 1
ATOM 686 O O . LEU A 1 89 ? -15.807 1.209 11.529 1.00 69.56 89 LEU A O 1
ATOM 690 N N . ARG A 1 90 ? -15.691 3.082 12.761 1.00 71.31 90 ARG A N 1
ATOM 691 C CA . ARG A 1 90 ? -16.381 2.530 13.942 1.00 71.31 90 ARG A CA 1
ATOM 692 C C . ARG A 1 90 ? -17.827 2.139 13.654 1.00 71.31 90 ARG A C 1
ATOM 694 O O . ARG A 1 90 ? -18.285 1.152 14.200 1.00 71.31 90 ARG A O 1
ATOM 701 N N . GLN A 1 91 ? -18.536 2.865 12.791 1.00 74.06 91 GLN A N 1
ATOM 702 C CA . GLN A 1 91 ? -19.894 2.473 12.386 1.00 74.06 91 GLN A CA 1
ATOM 703 C C . GLN A 1 91 ? -19.928 1.216 11.507 1.00 74.06 91 GLN A C 1
ATOM 705 O O . GLN A 1 91 ? -20.925 0.504 11.502 1.00 74.06 91 GLN A O 1
ATOM 710 N N . HIS A 1 92 ? -18.859 0.942 10.756 1.00 72.06 92 HIS A N 1
ATOM 711 C CA . HIS A 1 92 ? -18.777 -0.230 9.875 1.00 72.06 92 HIS A CA 1
ATOM 712 C C . HIS A 1 92 ? -18.226 -1.479 10.561 1.00 72.06 92 HIS A C 1
ATOM 714 O O . HIS A 1 92 ? -18.260 -2.563 9.978 1.00 72.06 92 HIS A O 1
ATOM 720 N N . VAL A 1 93 ? -17.675 -1.333 11.761 1.00 74.62 93 VAL A N 1
ATOM 721 C CA . VAL A 1 93 ? -16.965 -2.395 12.456 1.00 74.62 93 VAL A CA 1
ATOM 722 C C . VAL A 1 93 ? -17.604 -2.600 13.819 1.00 74.62 93 VAL A C 1
ATOM 724 O O . VAL A 1 93 ? -17.807 -1.650 14.565 1.00 74.62 93 VAL A O 1
ATOM 727 N N . ASP A 1 94 ? -17.887 -3.852 14.159 1.00 81.50 94 ASP A N 1
ATOM 728 C CA . ASP A 1 94 ? -18.475 -4.216 15.445 1.00 81.50 94 ASP A CA 1
ATOM 729 C C . ASP A 1 94 ? -17.476 -3.955 16.592 1.00 81.50 94 ASP A C 1
ATOM 731 O O . ASP A 1 94 ? -16.585 -4.759 16.898 1.00 81.50 94 ASP A O 1
ATOM 735 N N . ALA A 1 95 ? -17.596 -2.762 17.177 1.00 81.12 95 ALA A N 1
ATOM 736 C CA . ALA A 1 95 ? -16.747 -2.259 18.248 1.00 81.12 95 ALA A CA 1
ATOM 737 C C . ALA A 1 95 ? -16.817 -3.144 19.500 1.00 81.12 95 ALA A C 1
ATOM 739 O O . ALA A 1 95 ? -15.787 -3.399 20.130 1.00 81.12 95 ALA A O 1
ATOM 740 N N . ASP A 1 96 ? -18.000 -3.671 19.821 1.00 82.50 96 ASP A N 1
ATOM 741 C CA . ASP A 1 96 ? -18.211 -4.531 20.984 1.00 82.50 96 ASP A CA 1
ATOM 742 C C . ASP A 1 96 ? -17.582 -5.910 20.777 1.00 82.50 96 ASP A C 1
ATOM 744 O O . ASP A 1 96 ? -16.942 -6.451 21.688 1.00 82.50 96 ASP A O 1
ATOM 748 N N . ALA A 1 97 ? -17.683 -6.467 19.567 1.00 82.75 97 ALA A N 1
ATOM 749 C CA . ALA A 1 97 ? -16.984 -7.701 19.222 1.00 82.75 97 ALA A CA 1
ATOM 750 C C . ALA A 1 97 ? -15.457 -7.530 19.300 1.00 82.75 97 ALA A C 1
ATOM 752 O O . ALA A 1 97 ? -14.765 -8.397 19.841 1.00 82.75 97 ALA A O 1
ATOM 753 N N . LEU A 1 98 ? -14.918 -6.408 18.813 1.00 84.50 98 LEU A N 1
ATOM 754 C CA . LEU A 1 98 ? -13.483 -6.115 18.907 1.00 84.50 98 LEU A CA 1
ATOM 755 C C . LEU A 1 98 ? -13.012 -5.915 20.339 1.00 84.50 98 LEU A C 1
ATOM 757 O O . LEU A 1 98 ? -11.927 -6.387 20.680 1.00 84.50 98 LEU A O 1
ATOM 761 N N . ARG A 1 99 ? -13.817 -5.260 21.176 1.00 85.56 99 ARG A N 1
ATOM 762 C CA . ARG A 1 99 ? -13.515 -5.074 22.596 1.00 85.56 99 ARG A CA 1
ATOM 763 C C . ARG A 1 99 ? -13.447 -6.414 23.322 1.00 85.56 99 ARG A C 1
ATOM 765 O O . ARG A 1 99 ? -12.451 -6.694 23.978 1.00 85.56 99 ARG A O 1
ATOM 772 N N . LYS A 1 100 ? -14.422 -7.301 23.095 1.00 87.94 100 LYS A N 1
ATOM 773 C CA . LYS A 1 100 ? -14.405 -8.668 23.648 1.00 87.94 100 LYS A CA 1
ATOM 774 C C . LYS A 1 100 ? -13.181 -9.468 23.203 1.00 87.94 100 LYS A C 1
ATOM 776 O O . LYS A 1 100 ? -12.571 -10.149 24.020 1.00 87.94 100 LYS A O 1
ATOM 781 N N . VAL A 1 101 ? -12.805 -9.386 21.924 1.00 88.62 101 VAL A N 1
ATOM 782 C CA . VAL A 1 101 ? -11.609 -10.077 21.405 1.00 88.62 101 VAL A CA 1
ATOM 783 C C . VAL A 1 101 ? -10.330 -9.476 21.983 1.00 88.62 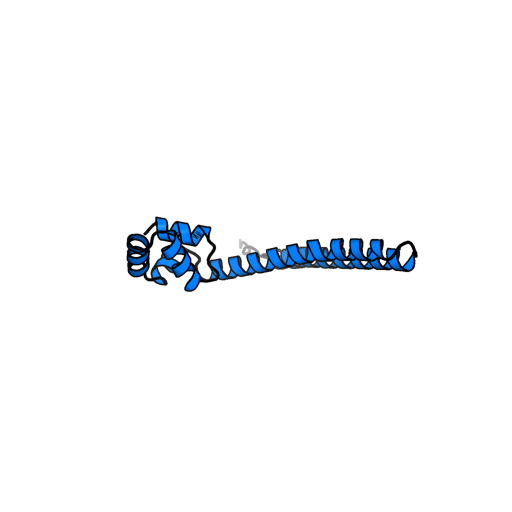101 VAL A C 1
ATOM 785 O O . VAL A 1 101 ? -9.417 -10.218 22.326 1.00 88.62 101 VAL A O 1
ATOM 788 N N . ARG A 1 102 ? -10.255 -8.150 22.140 1.00 88.81 102 ARG A N 1
ATOM 789 C CA . ARG A 1 102 ? -9.111 -7.489 22.776 1.00 88.81 102 ARG A CA 1
ATOM 790 C C . ARG A 1 102 ? -8.942 -7.943 24.220 1.00 88.81 102 ARG A C 1
ATOM 792 O O . ARG A 1 102 ? -7.820 -8.239 24.620 1.00 88.81 102 ARG A O 1
ATOM 799 N N . ASP A 1 103 ? -10.031 -7.979 24.975 1.00 91.00 103 ASP A N 1
ATOM 800 C CA . ASP A 1 103 ? -9.993 -8.273 26.405 1.00 91.00 103 ASP A CA 1
ATOM 801 C C . ASP A 1 103 ? -9.749 -9.776 26.661 1.00 91.00 103 ASP A C 1
ATOM 803 O O . ASP A 1 103 ? -9.117 -10.134 27.651 1.00 91.00 103 ASP A O 1
ATOM 807 N N . ARG A 1 104 ? -10.178 -10.657 25.741 1.00 92.31 104 ARG A N 1
ATOM 808 C CA . ARG A 1 104 ? -9.972 -12.115 25.822 1.00 92.31 104 ARG A CA 1
ATOM 809 C C . ARG A 1 104 ? -8.630 -12.589 25.253 1.00 92.31 104 ARG A C 1
ATOM 811 O O . ARG A 1 104 ? -7.931 -13.356 25.903 1.00 92.31 104 ARG A O 1
ATOM 818 N N . ASP A 1 105 ? -8.303 -12.169 24.031 1.00 88.81 105 ASP A N 1
ATOM 819 C CA . ASP A 1 105 ? -7.201 -12.720 23.223 1.00 88.81 105 ASP A CA 1
ATOM 820 C C . ASP A 1 105 ? -6.028 -11.731 23.063 1.00 88.81 105 ASP A C 1
ATOM 822 O O . ASP A 1 105 ? -4.994 -12.051 22.468 1.00 88.81 105 ASP A O 1
ATOM 826 N N . GLY A 1 106 ? -6.183 -10.508 23.576 1.00 89.62 106 GLY A N 1
ATOM 827 C CA . GLY A 1 106 ? -5.183 -9.448 23.531 1.00 89.62 106 GLY A CA 1
ATOM 828 C C . GLY A 1 106 ? -5.273 -8.535 22.302 1.00 89.62 106 GLY A C 1
ATOM 829 O O . GLY A 1 106 ? -5.911 -8.819 21.283 1.00 89.62 106 GLY A O 1
ATOM 830 N N . GLN A 1 107 ? -4.564 -7.403 22.379 1.00 86.75 107 GLN A N 1
ATOM 831 C CA . GLN A 1 107 ? -4.578 -6.358 21.345 1.00 86.75 107 GLN A CA 1
ATOM 832 C C . GLN A 1 107 ? -4.127 -6.865 19.968 1.00 86.75 107 GLN A C 1
ATOM 834 O O . GLN A 1 107 ? -4.743 -6.533 18.957 1.00 86.75 107 GLN A O 1
ATOM 839 N N . ASN A 1 108 ? -3.091 -7.707 19.907 1.00 87.00 108 ASN A N 1
ATOM 840 C CA . ASN A 1 108 ? -2.555 -8.206 18.637 1.00 87.00 108 ASN A CA 1
ATOM 841 C C . ASN A 1 108 ? -3.571 -9.068 17.870 1.00 87.00 108 ASN A C 1
ATOM 843 O O . ASN A 1 108 ? -3.655 -8.975 16.642 1.00 87.00 108 ASN A O 1
ATOM 847 N N . GLN A 1 109 ? -4.370 -9.871 18.578 1.00 87.19 109 GLN A N 1
ATOM 848 C CA . GLN A 1 109 ? -5.407 -10.694 17.954 1.00 87.19 109 GLN A CA 1
ATOM 849 C C . GLN A 1 109 ? -6.598 -9.855 17.496 1.00 87.19 109 GLN A C 1
ATOM 851 O O . GLN A 1 109 ? -7.098 -10.067 16.389 1.00 87.19 109 GLN A O 1
ATOM 856 N N . ALA A 1 110 ? -6.987 -8.837 18.268 1.00 87.94 110 ALA A N 1
ATOM 857 C CA . ALA A 1 110 ? -7.988 -7.868 17.830 1.00 87.94 110 ALA A CA 1
ATOM 858 C C . ALA A 1 110 ? -7.544 -7.147 16.541 1.00 87.94 110 ALA A C 1
ATOM 860 O O . ALA A 1 110 ? -8.323 -7.053 15.592 1.00 87.94 110 ALA A O 1
ATOM 861 N N . VAL A 1 111 ? -6.272 -6.726 16.449 1.00 87.31 111 VAL A N 1
ATOM 862 C CA . VAL A 1 111 ? -5.715 -6.060 15.251 1.00 87.31 111 VAL A CA 1
ATOM 863 C C . VAL A 1 111 ? -5.732 -7.003 14.057 1.00 87.31 111 VAL A C 1
ATOM 865 O O . VAL A 1 111 ? -6.114 -6.609 12.953 1.00 87.31 111 VAL A O 1
ATOM 868 N N . LYS A 1 112 ? -5.343 -8.264 14.264 1.00 87.44 112 LYS A N 1
ATOM 869 C CA . LYS A 1 112 ? -5.355 -9.285 13.215 1.00 87.44 112 LYS A CA 1
ATOM 870 C C . LYS A 1 112 ? -6.769 -9.526 12.688 1.00 87.44 112 LYS A C 1
ATOM 872 O O . LYS A 1 112 ? -6.954 -9.601 11.475 1.00 87.44 112 LYS A O 1
ATOM 877 N N . ARG A 1 113 ? -7.763 -9.594 13.576 1.00 85.50 113 ARG A N 1
ATOM 878 C CA . ARG A 1 113 ? -9.172 -9.812 13.219 1.00 85.50 113 ARG A CA 1
ATOM 879 C C . ARG A 1 113 ? -9.769 -8.607 12.487 1.00 85.50 113 ARG A C 1
ATOM 881 O O . ARG A 1 113 ? -10.405 -8.789 11.453 1.00 85.50 113 ARG A O 1
ATOM 888 N N . LEU A 1 114 ? -9.460 -7.390 12.941 1.00 84.94 114 LEU A N 1
ATOM 889 C CA . LEU A 1 114 ? -9.826 -6.141 12.267 1.00 84.94 114 LEU A CA 1
ATOM 890 C C . LEU A 1 114 ? -9.239 -6.060 10.850 1.00 84.94 114 LEU A C 1
ATOM 892 O O . LEU A 1 114 ? -9.947 -5.764 9.891 1.00 84.94 114 LEU A O 1
ATOM 896 N N . ARG A 1 115 ? -7.953 -6.394 10.689 1.00 86.56 115 ARG A N 1
ATOM 897 C CA . ARG A 1 115 ? -7.299 -6.428 9.370 1.00 86.56 115 ARG A CA 1
ATOM 898 C C . ARG A 1 115 ? -7.784 -7.569 8.481 1.00 86.56 115 ARG A C 1
ATOM 900 O O . ARG A 1 115 ? -7.621 -7.486 7.272 1.00 86.56 115 ARG A O 1
ATOM 907 N N . HIS A 1 116 ? -8.369 -8.622 9.042 1.00 85.38 116 HIS A N 1
ATOM 908 C CA . HIS A 1 116 ? -9.005 -9.661 8.238 1.00 85.38 116 HIS A CA 1
ATOM 909 C C . HIS A 1 116 ? -10.330 -9.171 7.637 1.00 85.38 116 HIS A C 1
ATOM 911 O O . HIS A 1 116 ? -10.619 -9.460 6.481 1.00 85.38 116 HIS A O 1
ATOM 917 N N . GLN A 1 117 ? -11.097 -8.374 8.389 1.00 81.81 117 GLN A N 1
ATOM 918 C CA . GLN A 1 117 ? -12.324 -7.738 7.898 1.00 81.81 117 GLN A CA 1
ATOM 919 C C . GLN A 1 117 ? -12.028 -6.605 6.904 1.00 81.81 117 GLN A C 1
ATOM 921 O O . GLN A 1 117 ? -12.744 -6.438 5.919 1.00 81.81 117 GLN A O 1
ATOM 926 N N . ILE A 1 118 ? -10.955 -5.841 7.139 1.00 79.50 118 ILE A N 1
ATOM 927 C CA . ILE A 1 118 ? -10.539 -4.719 6.288 1.00 79.50 118 ILE A CA 1
ATOM 928 C C . ILE A 1 118 ? -9.059 -4.894 5.898 1.00 79.50 118 ILE A C 1
ATOM 930 O O . ILE A 1 118 ? -8.174 -4.286 6.509 1.00 79.50 118 ILE A O 1
ATOM 934 N N . PRO A 1 119 ? -8.757 -5.702 4.862 1.00 75.94 119 PRO A N 1
ATOM 935 C CA . PRO A 1 119 ? -7.378 -6.024 4.475 1.00 75.94 119 PRO A CA 1
ATOM 936 C C . PRO A 1 119 ? -6.576 -4.817 3.976 1.00 75.94 119 PRO A C 1
ATOM 938 O O . PRO A 1 119 ? -5.349 -4.808 4.072 1.00 75.94 119 PRO A O 1
ATOM 941 N N . GLU A 1 120 ? -7.255 -3.776 3.487 1.00 76.06 120 GLU A N 1
ATOM 942 C CA . GLU A 1 120 ? -6.626 -2.538 3.005 1.00 76.06 120 GLU A CA 1
ATOM 943 C C . GLU A 1 120 ? -6.262 -1.552 4.135 1.00 76.06 120 GLU A C 1
ATOM 945 O O . GLU A 1 120 ? -5.656 -0.512 3.866 1.00 76.06 120 GLU A O 1
ATOM 950 N N . MET A 1 121 ? -6.605 -1.854 5.395 1.00 74.81 121 MET A N 1
ATOM 951 C CA . MET A 1 121 ? -6.356 -0.960 6.526 1.00 74.81 121 MET A CA 1
ATOM 952 C C . MET A 1 121 ? -4.859 -0.885 6.885 1.00 74.81 121 MET A C 1
ATOM 954 O O . MET A 1 121 ? -4.213 -1.927 7.076 1.00 74.81 121 MET A O 1
ATOM 958 N N . PRO A 1 122 ? -4.292 0.329 7.048 1.00 78.50 122 PRO A N 1
ATOM 959 C CA . PRO A 1 122 ? -2.947 0.506 7.582 1.00 78.50 122 PRO A CA 1
ATOM 960 C C . PRO A 1 122 ? -2.832 -0.073 8.995 1.00 78.50 122 PRO A C 1
ATOM 962 O O . PRO A 1 122 ? -3.701 0.141 9.835 1.00 78.50 122 PRO A O 1
ATOM 965 N N . LEU A 1 123 ? -1.724 -0.760 9.289 1.00 80.06 123 LEU A N 1
ATOM 966 C CA . LEU A 1 123 ? -1.503 -1.362 10.608 1.00 80.06 123 LEU A CA 1
ATOM 967 C C . LEU A 1 123 ? -1.573 -0.325 11.741 1.00 80.06 123 LEU A C 1
ATOM 969 O O . LEU A 1 123 ? -2.135 -0.604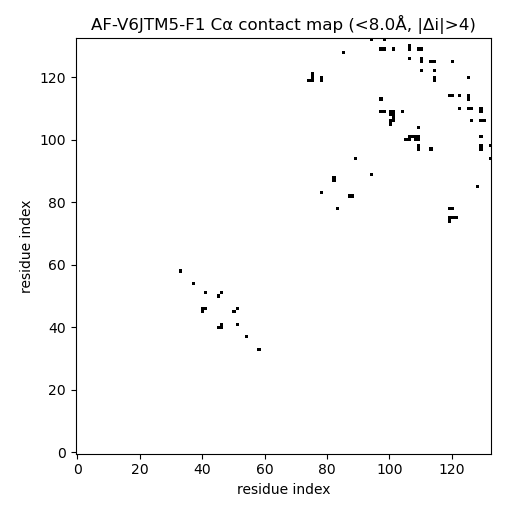 12.793 1.00 80.06 123 LEU A O 1
ATOM 973 N N . THR A 1 124 ? -1.038 0.875 11.507 1.00 80.56 124 THR A N 1
ATOM 974 C CA . THR A 1 124 ? -1.049 1.982 12.471 1.00 80.56 124 THR A CA 1
ATOM 975 C C . THR A 1 124 ? -2.473 2.396 12.846 1.00 80.56 124 THR A C 1
ATOM 977 O O . THR A 1 124 ? -2.782 2.496 14.029 1.00 80.56 124 THR A O 1
ATOM 980 N N . ASP A 1 125 ? -3.352 2.549 11.853 1.00 77.12 125 ASP A N 1
ATOM 981 C CA . ASP A 1 125 ? -4.748 2.948 12.057 1.00 77.12 125 ASP A CA 1
ATOM 982 C C . ASP A 1 125 ? -5.536 1.836 12.768 1.00 77.12 125 ASP A C 1
ATOM 984 O O . ASP A 1 125 ? -6.332 2.115 13.662 1.00 77.12 125 ASP A O 1
ATOM 988 N N . ALA A 1 126 ? -5.261 0.568 12.435 1.00 83.06 126 ALA A N 1
ATOM 989 C CA . ALA A 1 126 ? -5.868 -0.593 13.090 1.00 83.06 126 ALA A CA 1
ATOM 990 C C . ALA A 1 126 ? -5.542 -0.647 14.592 1.00 83.06 126 ALA A C 1
ATOM 992 O O . ALA A 1 126 ? -6.422 -0.862 15.426 1.00 83.06 126 ALA A O 1
ATOM 993 N N . VAL A 1 127 ? -4.272 -0.419 14.942 1.00 85.38 127 VAL A N 1
ATOM 994 C CA . VAL A 1 127 ? -3.817 -0.351 16.338 1.00 85.38 127 VAL A CA 1
ATOM 995 C C . VAL A 1 127 ? -4.449 0.842 17.050 1.00 85.38 127 VAL A C 1
ATOM 997 O O . VAL A 1 127 ? -4.927 0.703 18.175 1.00 85.38 127 VAL A O 1
ATOM 1000 N N . GLN A 1 128 ? -4.486 2.006 16.396 1.00 84.38 128 GLN A N 1
ATOM 1001 C CA . GLN A 1 128 ? -5.067 3.215 16.970 1.00 84.38 128 GLN A CA 1
ATOM 1002 C C . GLN A 1 128 ? -6.568 3.051 17.247 1.00 84.38 128 GLN A C 1
ATOM 1004 O O . GLN A 1 128 ? -7.024 3.447 18.319 1.00 84.38 128 GLN A O 1
ATOM 1009 N N . LEU A 1 129 ? -7.313 2.396 16.348 1.00 82.19 129 LEU A N 1
ATOM 1010 C CA . LEU A 1 129 ? -8.724 2.074 16.557 1.00 82.19 129 LEU A CA 1
ATOM 1011 C C . LEU A 1 129 ? -8.906 1.202 17.806 1.00 82.19 129 LEU A C 1
ATOM 1013 O O . LEU A 1 129 ? -9.675 1.563 18.689 1.00 82.19 129 LEU A O 1
ATOM 1017 N N . ILE A 1 130 ? -8.161 0.104 17.929 1.00 84.62 130 ILE A N 1
ATOM 1018 C CA . ILE A 1 130 ? -8.308 -0.844 19.048 1.00 84.62 130 ILE A CA 1
ATOM 1019 C C . ILE A 1 130 ? -7.867 -0.252 20.387 1.00 84.62 130 ILE A C 1
ATOM 1021 O O . ILE A 1 130 ? -8.430 -0.591 21.428 1.00 84.62 130 ILE A O 1
ATOM 1025 N N . LYS A 1 131 ? -6.880 0.648 20.366 1.00 84.56 131 LYS A N 1
ATOM 1026 C CA . LYS A 1 131 ? -6.455 1.402 21.549 1.00 84.56 131 LYS A CA 1
ATOM 1027 C C . LYS A 1 131 ? -7.497 2.439 21.985 1.00 84.56 131 LYS A C 1
ATOM 1029 O O . LYS A 1 131 ? -7.511 2.819 23.147 1.00 84.56 131 LYS A O 1
ATOM 1034 N N . SER A 1 132 ? -8.323 2.911 21.052 1.00 81.56 132 SER A N 1
ATOM 1035 C CA . SER A 1 132 ? -9.377 3.901 21.301 1.00 81.56 132 SER A CA 1
ATOM 1036 C C . SER A 1 132 ? -10.736 3.303 21.699 1.00 81.56 132 SER A C 1
ATOM 1038 O O . SER A 1 132 ? -11.648 4.070 22.007 1.00 81.56 132 SER A O 1
ATOM 1040 N N . LEU A 1 133 ? -10.881 1.973 21.616 1.00 74.06 133 LEU A N 1
ATOM 1041 C CA . LEU A 1 133 ? -12.015 1.186 22.134 1.00 74.06 133 LEU A CA 1
ATOM 1042 C C . LEU A 1 133 ? -11.807 0.843 23.619 1.00 74.06 133 LEU A C 1
ATOM 1044 O O . LEU A 1 133 ? -12.683 0.207 24.243 1.00 74.06 133 LEU A O 1
#

Sequence (133 aa):
MSTPPPSDARDGSPSRRSRRTITLAWFVAILAAAGLLVLLLVRGGIGDAGGSLLTVAWVLIPLSLALSTWTRKKQRDRYRRRFPTLDVLRQHVDADALRKVRDRDGQNQAVKRLRHQIPEMPLTDAVQLIKSL

Radius of gyration: 25.92 Å; Cα contacts (8 Å, |Δi|>4): 50; chains: 1; bounding box: 56×70×55 Å

Solvent-accessible surface area (backbone atoms only — not comparable to full-atom values): 7860 Å² total; per-residue (Å²): 140,83,80,82,80,82,81,77,80,80,78,75,70,80,58,87,68,55,69,59,53,57,54,51,50,51,52,50,51,51,51,51,52,51,51,50,51,51,50,48,43,63,73,66,69,75,54,58,78,70,52,56,54,54,55,53,47,66,51,49,54,58,50,51,51,50,52,54,53,48,53,53,48,52,40,50,54,51,39,46,70,76,43,78,46,70,67,62,45,51,75,76,40,66,60,66,61,43,43,53,38,26,77,72,66,32,63,70,49,28,36,52,53,51,37,67,79,38,72,67,57,54,70,68,59,44,48,52,52,64,73,72,103

Foldseek 3Di:
DDDDDDDDDPVPPPDPVVVVVVVVVVVVVVVVVLVVVLVCCVVVVVDDPVVNVVSVCVVVVVVVVVVVVVVLVVLVVVCCVCDVDLVVVPVVDDLVVLLVCCVVVNLVRSLVVSCVVVVSDDSVSSSVSSVVD

Mean predicted aligned error: 16.98 Å

pLDDT: mean 71.4, std 11.21, range [48.06, 92.31]